Protein AF-A0A6I3UA50-F1 (afdb_monomer_lite)

Secondary structure (DSSP, 8-state):
------EEEEEETTEEEEEEPPPPPBTTBPPPPSS-HHHHHHHGGG--S-----

Radius of gyration: 17.15 Å; chains: 1; bounding box: 38×41×32 Å

Structure (mmCIF, N/CA/C/O backbone):
data_AF-A0A6I3UA50-F1
#
_entry.id   AF-A0A6I3UA50-F1
#
loop_
_atom_site.group_PDB
_atom_site.id
_atom_site.type_symbol
_atom_site.label_atom_id
_atom_site.label_alt_id
_atom_site.label_comp_id
_atom_site.label_asym_id
_atom_site.label_entity_id
_atom_site.label_seq_id
_atom_site.pdbx_PDB_ins_code
_atom_site.Cartn_x
_atom_site.Cartn_y
_atom_site.Cartn_z
_atom_site.occupancy
_atom_site.B_iso_or_equiv
_atom_site.auth_seq_id
_atom_site.auth_comp_id
_atom_site.auth_asym_id
_atom_site.auth_atom_id
_atom_site.pdbx_PDB_model_num
ATOM 1 N N . ILE A 1 1 ? -3.018 -1.817 -4.974 1.00 50.56 1 ILE A N 1
ATOM 2 C CA . ILE A 1 1 ? -2.899 -1.365 -3.567 1.00 50.56 1 ILE A CA 1
ATOM 3 C C . ILE A 1 1 ? -1.438 -1.562 -3.187 1.00 50.56 1 ILE A C 1
ATOM 5 O O . ILE A 1 1 ? -0.948 -2.669 -3.350 1.00 50.56 1 ILE A O 1
ATOM 9 N N . THR A 1 2 ? -0.719 -0.491 -2.856 1.00 50.03 2 THR A N 1
ATOM 10 C CA . THR A 1 2 ? 0.714 -0.493 -2.508 1.00 50.03 2 THR A CA 1
ATOM 11 C C . THR A 1 2 ? 0.939 -1.036 -1.093 1.00 50.03 2 THR A C 1
ATOM 13 O O . THR A 1 2 ? 0.095 -0.847 -0.221 1.00 50.03 2 THR A O 1
ATOM 16 N N . GLU A 1 3 ? 2.056 -1.730 -0.878 1.00 53.81 3 GLU A N 1
ATOM 17 C CA . GLU A 1 3 ? 2.422 -2.377 0.389 1.00 53.81 3 GLU A CA 1
ATOM 18 C C . GLU A 1 3 ? 2.536 -1.369 1.552 1.00 53.81 3 GLU A C 1
ATOM 20 O O . GLU A 1 3 ? 3.111 -0.287 1.398 1.00 53.81 3 GLU A O 1
ATOM 25 N N . VAL A 1 4 ? 1.996 -1.728 2.723 1.00 60.66 4 VAL A N 1
ATOM 26 C CA . VAL A 1 4 ? 2.136 -0.955 3.968 1.00 60.66 4 VAL A CA 1
ATOM 27 C C . VAL A 1 4 ? 3.437 -1.374 4.646 1.00 60.66 4 VAL A C 1
ATOM 29 O O . VAL A 1 4 ? 3.537 -2.485 5.156 1.00 60.66 4 VAL A O 1
ATOM 32 N N . ARG A 1 5 ? 4.440 -0.489 4.659 1.00 55.34 5 ARG A N 1
ATOM 33 C CA . ARG A 1 5 ? 5.783 -0.819 5.174 1.00 55.34 5 ARG A CA 1
ATOM 34 C C . ARG A 1 5 ? 5.951 -0.638 6.677 1.00 55.34 5 ARG A C 1
ATOM 36 O O . ARG A 1 5 ? 6.841 -1.241 7.266 1.00 55.34 5 ARG A O 1
ATOM 43 N N . GLN A 1 6 ? 5.132 0.204 7.299 1.00 52.59 6 GLN A N 1
ATOM 44 C CA . GLN A 1 6 ? 5.229 0.486 8.725 1.00 52.59 6 GLN A CA 1
ATOM 45 C C . GLN A 1 6 ? 3.868 0.922 9.263 1.00 52.59 6 GLN A C 1
ATOM 47 O O . GLN A 1 6 ? 3.230 1.805 8.694 1.00 52.59 6 GLN A O 1
ATOM 52 N N . LEU A 1 7 ? 3.450 0.306 10.367 1.00 56.94 7 LEU A N 1
ATOM 53 C CA . LEU A 1 7 ? 2.311 0.722 11.175 1.00 56.94 7 LEU A CA 1
ATOM 54 C C . LEU A 1 7 ? 2.868 1.420 12.418 1.00 56.94 7 LEU A C 1
ATOM 56 O O . LEU A 1 7 ? 3.221 0.763 13.396 1.00 56.94 7 LEU A O 1
ATOM 60 N N . THR A 1 8 ? 3.016 2.741 12.383 1.00 60.41 8 THR A N 1
ATOM 61 C CA . THR A 1 8 ? 3.370 3.487 13.597 1.00 60.41 8 THR A CA 1
ATOM 62 C C . THR A 1 8 ? 2.112 3.772 14.394 1.00 60.41 8 THR A C 1
ATOM 64 O O . THR A 1 8 ? 1.218 4.471 13.919 1.00 60.41 8 THR A O 1
ATOM 67 N N . GLY A 1 9 ? 2.049 3.234 15.612 1.00 62.88 9 GLY A N 1
ATOM 68 C CA . GLY A 1 9 ? 1.096 3.704 16.608 1.00 62.88 9 GLY A CA 1
ATOM 69 C C . GLY A 1 9 ? 1.497 5.107 17.057 1.00 62.88 9 GLY A C 1
ATOM 70 O O . GLY A 1 9 ? 2.617 5.303 17.527 1.00 62.88 9 GLY A O 1
ATOM 71 N N . ALA A 1 10 ? 0.597 6.074 16.899 1.00 72.88 10 ALA A N 1
ATOM 72 C CA . ALA A 1 10 ? 0.779 7.449 17.352 1.00 72.88 10 ALA A CA 1
ATOM 73 C C . ALA A 1 10 ? -0.443 7.921 18.154 1.00 72.88 10 ALA A C 1
ATOM 75 O O . ALA A 1 10 ? -1.527 7.342 18.060 1.00 72.88 10 ALA A O 1
ATOM 76 N N . LEU A 1 11 ? -0.269 8.980 18.947 1.00 82.25 11 LEU A N 1
ATOM 77 C CA . LEU A 1 11 ? -1.364 9.692 19.603 1.00 82.25 11 LEU A CA 1
ATOM 78 C C . LEU A 1 11 ? -1.432 11.118 19.054 1.00 82.25 11 LEU A C 1
ATOM 80 O O . LEU A 1 11 ? -0.477 11.877 19.198 1.00 82.25 11 LEU A O 1
ATOM 84 N N . GLU A 1 12 ? -2.577 11.499 18.487 1.00 77.19 12 GLU A N 1
ATOM 85 C CA . GLU A 1 12 ? -2.871 12.875 18.066 1.00 77.19 12 GLU A CA 1
ATOM 86 C C . GLU A 1 12 ? -4.119 13.363 18.808 1.00 77.19 12 GLU A C 1
ATOM 88 O O . GLU A 1 12 ? -5.151 12.692 18.816 1.00 77.19 12 GLU A O 1
ATOM 93 N N . ASN A 1 13 ? -4.026 14.507 19.496 1.00 84.56 13 ASN A N 1
ATOM 94 C CA . ASN A 1 13 ? -5.101 15.040 20.349 1.00 84.56 13 ASN A CA 1
ATOM 95 C C . ASN A 1 13 ? -5.681 14.004 21.338 1.00 84.56 13 ASN A C 1
ATOM 97 O O . ASN A 1 13 ? -6.887 13.959 21.584 1.00 84.56 13 ASN A O 1
ATOM 101 N N . GLY A 1 14 ? -4.821 13.136 21.881 1.00 84.50 14 GLY A N 1
ATOM 102 C CA . GLY A 1 14 ? -5.209 12.081 22.823 1.00 84.50 14 GLY A CA 1
ATOM 103 C C . GLY A 1 14 ? -5.941 10.888 22.197 1.00 84.50 14 GLY A C 1
ATOM 104 O O . GLY A 1 14 ? -6.470 10.060 22.934 1.00 84.50 14 GLY A O 1
ATOM 105 N N . ARG A 1 15 ? -5.985 10.772 20.863 1.00 80.19 15 ARG A N 1
ATOM 106 C CA . ARG A 1 15 ? -6.615 9.650 20.152 1.00 80.19 15 ARG A CA 1
ATOM 107 C C . ARG A 1 15 ? -5.563 8.768 19.472 1.00 80.19 15 ARG A C 1
ATOM 109 O O . ARG A 1 15 ? -4.653 9.319 18.852 1.00 80.19 15 ARG A O 1
ATOM 116 N N . PRO A 1 16 ? -5.681 7.428 19.548 1.00 78.75 16 PRO A N 1
ATOM 117 C CA . PRO A 1 16 ? -4.848 6.519 18.768 1.00 78.75 16 PRO A CA 1
ATOM 118 C C . PRO A 1 16 ? -5.035 6.746 17.271 1.00 78.75 16 PRO A C 1
ATOM 120 O O . PRO A 1 16 ? -6.162 6.763 16.776 1.00 78.75 16 PRO A O 1
ATOM 123 N N . VAL A 1 17 ? -3.923 6.897 16.561 1.00 75.69 17 VAL A N 1
ATOM 124 C CA . VAL A 1 17 ? -3.873 7.052 15.109 1.00 75.69 17 VAL A CA 1
ATOM 125 C C . VAL A 1 17 ? -2.872 6.058 14.534 1.00 75.69 17 VAL A C 1
ATOM 127 O O . VAL A 1 17 ? -1.884 5.680 15.166 1.00 75.69 17 VAL A O 1
ATOM 130 N N . THR A 1 18 ? -3.166 5.618 13.318 1.00 74.25 18 THR A N 1
ATOM 131 C CA . THR A 1 18 ? -2.273 4.840 12.472 1.00 74.25 18 THR A CA 1
ATOM 132 C C . THR A 1 18 ? -1.911 5.683 11.260 1.00 74.25 18 THR A C 1
ATOM 134 O O . THR A 1 18 ? -2.792 6.048 10.482 1.00 74.25 18 THR A O 1
ATOM 137 N N . HIS A 1 19 ? -0.622 5.954 11.065 1.00 61.78 19 HIS A N 1
ATOM 138 C CA . HIS A 1 19 ? -0.132 6.528 9.812 1.00 61.78 19 HIS A CA 1
ATOM 139 C C . HIS A 1 19 ? 0.245 5.405 8.844 1.00 61.78 19 HIS A C 1
ATOM 141 O O . HIS A 1 19 ? 0.955 4.472 9.216 1.00 61.78 19 HIS A O 1
ATOM 147 N N . LEU A 1 20 ? -0.231 5.500 7.601 1.00 61.50 20 LEU A N 1
ATOM 148 C CA . LEU A 1 20 ? 0.169 4.614 6.509 1.00 61.50 20 LEU A CA 1
ATOM 149 C C . LEU A 1 20 ? 1.215 5.330 5.655 1.00 61.50 20 LEU A C 1
ATOM 151 O O . LEU A 1 20 ? 0.896 6.294 4.959 1.00 61.50 20 LEU A O 1
ATOM 155 N N . THR A 1 21 ? 2.457 4.855 5.695 1.00 58.97 21 THR A N 1
ATOM 156 C CA . THR A 1 21 ? 3.533 5.395 4.855 1.00 58.97 21 THR A CA 1
ATOM 157 C C . THR A 1 21 ? 3.715 4.520 3.623 1.00 58.97 21 THR A C 1
ATOM 159 O O . THR A 1 21 ? 4.029 3.333 3.734 1.00 58.97 21 THR A O 1
ATOM 162 N N . TYR A 1 22 ? 3.566 5.123 2.444 1.00 62.66 22 TYR A N 1
ATOM 163 C CA . TYR A 1 22 ? 3.895 4.496 1.166 1.00 62.66 22 TYR A CA 1
ATOM 164 C C . TYR A 1 22 ? 5.268 4.978 0.700 1.00 62.66 22 TYR A C 1
ATOM 166 O O . TYR A 1 22 ? 5.517 6.181 0.626 1.00 62.66 22 TYR A O 1
ATOM 174 N N . ALA A 1 23 ? 6.164 4.045 0.382 1.00 67.88 23 ALA A N 1
ATOM 175 C CA . ALA A 1 23 ? 7.442 4.375 -0.236 1.00 67.88 23 A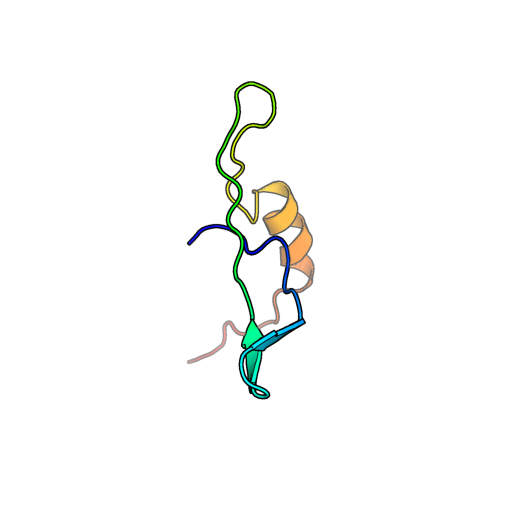LA A CA 1
ATOM 176 C C . ALA A 1 23 ? 7.266 4.471 -1.755 1.00 67.88 23 ALA A C 1
ATOM 178 O O . ALA A 1 23 ? 6.782 3.531 -2.389 1.00 67.88 23 ALA A O 1
ATOM 179 N N . ALA A 1 24 ? 7.663 5.601 -2.336 1.00 75.19 24 ALA A N 1
ATOM 180 C CA . ALA A 1 24 ? 7.754 5.737 -3.782 1.00 75.19 24 ALA A CA 1
ATOM 181 C C . ALA A 1 24 ? 9.051 5.081 -4.302 1.00 75.19 24 ALA A C 1
ATOM 183 O O . ALA A 1 24 ? 10.056 5.072 -3.584 1.00 75.19 24 ALA A O 1
ATOM 184 N N . PRO A 1 25 ? 9.061 4.570 -5.545 1.00 80.00 25 PRO A N 1
ATOM 185 C CA . PRO A 1 25 ? 10.291 4.149 -6.208 1.00 80.00 25 PRO A CA 1
ATOM 186 C C . PRO A 1 25 ? 11.314 5.292 -6.251 1.00 80.00 25 PRO A C 1
ATOM 188 O O . PRO A 1 25 ? 10.951 6.444 -6.492 1.00 80.00 25 PRO A O 1
ATOM 191 N N . THR A 1 26 ? 12.595 4.975 -6.089 1.00 83.62 26 THR A N 1
ATOM 192 C CA . THR A 1 26 ? 13.711 5.908 -6.303 1.00 83.62 26 THR A CA 1
ATOM 193 C C . THR A 1 26 ? 14.679 5.339 -7.348 1.00 83.62 26 THR A C 1
ATOM 195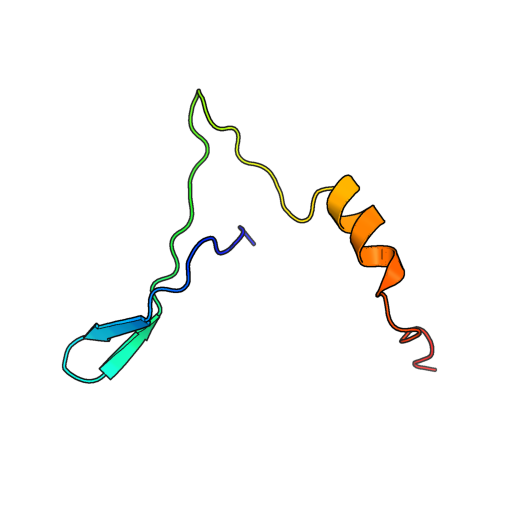 O O . THR A 1 26 ? 14.605 4.148 -7.658 1.00 83.62 26 THR A O 1
ATOM 198 N N . PRO A 1 27 ? 15.627 6.135 -7.883 1.00 86.00 27 PRO A N 1
ATOM 199 C CA . PRO A 1 27 ? 16.613 5.632 -8.847 1.00 86.00 27 PRO A CA 1
ATOM 200 C C . PRO A 1 27 ? 17.463 4.460 -8.335 1.00 86.00 27 PRO A C 1
ATOM 202 O O . PRO A 1 27 ? 17.947 3.662 -9.130 1.00 86.00 27 PRO A O 1
ATOM 205 N N . THR A 1 28 ? 17.650 4.351 -7.017 1.00 87.38 28 THR A N 1
ATOM 206 C CA . THR A 1 28 ? 18.441 3.291 -6.368 1.00 87.38 28 THR A CA 1
ATOM 207 C C . THR A 1 28 ? 17.581 2.244 -5.662 1.00 87.38 28 THR A C 1
ATOM 209 O O . THR A 1 28 ? 18.114 1.253 -5.172 1.00 87.38 28 THR A O 1
ATOM 212 N N . SER A 1 29 ? 16.262 2.445 -5.607 1.00 78.31 29 SER A N 1
ATOM 213 C CA . SER A 1 29 ? 15.308 1.543 -4.965 1.00 78.31 29 SER A CA 1
ATOM 214 C C . SER A 1 29 ? 14.073 1.393 -5.855 1.00 78.31 29 SER A C 1
ATOM 216 O O . SER A 1 29 ? 13.134 2.189 -5.736 1.00 78.31 29 SER A O 1
ATOM 218 N N . PRO A 1 30 ? 14.041 0.392 -6.749 1.00 78.44 30 PRO A N 1
ATOM 219 C CA . PRO A 1 30 ? 12.885 0.167 -7.601 1.00 78.44 30 PRO A CA 1
ATOM 220 C C . PRO A 1 30 ? 11.643 -0.136 -6.755 1.00 78.44 30 PRO A C 1
ATOM 222 O O . PRO A 1 30 ? 11.717 -0.787 -5.713 1.00 78.44 30 PRO A O 1
ATOM 225 N N . GLY A 1 31 ? 10.486 0.341 -7.212 1.00 74.75 31 GLY A N 1
ATOM 226 C CA . GLY A 1 31 ? 9.209 -0.075 -6.645 1.00 74.75 31 GLY A CA 1
ATOM 227 C C . GLY A 1 31 ? 8.959 -1.524 -7.011 1.00 74.75 31 GLY A C 1
ATOM 228 O O . GLY A 1 31 ? 8.873 -1.848 -8.194 1.00 74.75 31 GLY A O 1
ATOM 229 N N . VAL A 1 32 ? 8.844 -2.383 -6.007 1.00 71.69 32 VAL A N 1
ATOM 230 C CA . VAL A 1 32 ? 8.491 -3.788 -6.197 1.00 71.69 32 VAL A CA 1
ATOM 231 C C . VAL A 1 32 ? 7.013 -3.954 -5.866 1.00 71.69 32 VAL A C 1
ATOM 233 O O . VAL A 1 32 ? 6.524 -3.428 -4.864 1.00 71.69 32 VAL A O 1
ATOM 236 N N . PHE A 1 33 ? 6.286 -4.652 -6.734 1.00 66.94 33 PHE A N 1
ATOM 237 C CA . PHE A 1 33 ? 4.917 -5.061 -6.448 1.00 66.94 33 PHE A CA 1
ATOM 238 C C . PHE A 1 33 ? 4.952 -6.329 -5.595 1.00 66.94 33 PHE A C 1
ATOM 240 O O . PHE A 1 33 ? 5.518 -7.334 -6.018 1.00 66.94 33 PHE A O 1
ATOM 247 N N . HIS A 1 34 ? 4.344 -6.264 -4.410 1.00 70.56 34 HIS A N 1
ATOM 248 C CA . HIS A 1 34 ? 4.230 -7.388 -3.485 1.00 70.56 34 HIS A CA 1
ATOM 249 C C . HIS A 1 34 ? 2.792 -7.951 -3.428 1.00 70.56 34 HIS A C 1
ATOM 251 O O . HIS A 1 34 ? 1.838 -7.188 -3.615 1.00 70.56 34 HIS A O 1
ATOM 257 N N . PRO A 1 35 ? 2.631 -9.253 -3.115 1.00 68.38 35 PRO A N 1
ATOM 258 C CA . PRO A 1 35 ? 3.716 -10.232 -3.016 1.00 68.38 35 PRO A CA 1
ATOM 259 C C . PRO A 1 35 ? 4.314 -10.520 -4.403 1.00 68.38 35 PRO A C 1
ATOM 261 O O . PRO A 1 35 ? 3.584 -10.642 -5.385 1.00 68.38 35 PRO A O 1
ATOM 264 N N . ASP A 1 36 ? 5.643 -10.585 -4.496 1.00 78.50 36 ASP A N 1
ATOM 265 C CA . ASP A 1 36 ? 6.308 -10.994 -5.733 1.00 78.50 36 ASP A CA 1
ATOM 266 C C . ASP A 1 36 ? 6.090 -12.496 -5.985 1.00 78.50 36 ASP A C 1
ATOM 268 O O . ASP A 1 36 ? 5.647 -13.234 -5.104 1.00 78.50 36 ASP A O 1
ATOM 272 N N . SER A 1 37 ? 6.398 -12.979 -7.190 1.00 80.12 37 SER A N 1
ATOM 273 C CA . SER A 1 37 ? 6.170 -14.384 -7.552 1.00 80.12 37 SER A CA 1
ATOM 274 C C . SER A 1 37 ? 6.901 -15.383 -6.653 1.00 80.12 37 SER A C 1
ATOM 276 O O . SER A 1 37 ? 6.408 -16.493 -6.462 1.00 80.12 37 SER A O 1
ATOM 278 N N . ALA A 1 38 ? 8.066 -15.018 -6.109 1.00 83.44 38 ALA A N 1
ATOM 279 C CA . ALA A 1 38 ? 8.814 -15.898 -5.222 1.00 83.44 38 ALA A CA 1
ATOM 280 C C . ALA A 1 38 ? 8.131 -15.979 -3.852 1.00 83.44 38 ALA A C 1
ATOM 282 O O . ALA A 1 38 ? 7.947 -17.077 -3.330 1.00 83.44 38 ALA A O 1
ATOM 283 N N . LEU A 1 39 ? 7.663 -14.846 -3.325 1.00 78.94 39 LEU A N 1
ATOM 284 C CA . LEU A 1 39 ? 6.876 -14.797 -2.098 1.00 78.94 39 LEU A CA 1
ATOM 285 C C . LEU A 1 39 ? 5.510 -15.485 -2.262 1.00 78.94 39 LEU A C 1
ATOM 287 O O . LEU A 1 39 ? 5.078 -16.198 -1.365 1.00 78.94 39 LEU A O 1
ATOM 291 N N . VAL A 1 40 ? 4.839 -15.350 -3.410 1.00 83.94 40 VAL A N 1
ATOM 292 C CA . VAL A 1 40 ? 3.605 -16.105 -3.711 1.00 83.94 40 VAL A CA 1
ATOM 293 C C . VAL A 1 40 ? 3.872 -17.611 -3.711 1.00 83.94 40 VAL A C 1
ATOM 295 O O . VAL A 1 40 ? 3.134 -18.365 -3.077 1.00 83.94 40 VAL A O 1
ATOM 298 N N . ALA A 1 41 ? 4.939 -18.056 -4.380 1.00 87.25 41 ALA A N 1
ATOM 299 C CA . ALA A 1 41 ? 5.333 -19.462 -4.380 1.00 87.25 41 ALA A CA 1
ATOM 300 C C . ALA A 1 41 ? 5.655 -19.953 -2.962 1.00 87.25 41 ALA A C 1
ATOM 302 O O . ALA A 1 41 ? 5.259 -21.054 -2.587 1.00 87.25 41 ALA A O 1
ATOM 303 N N . GLU A 1 42 ? 6.307 -19.121 -2.149 1.00 87.81 42 GLU A N 1
ATOM 304 C CA . GLU A 1 42 ? 6.577 -19.420 -0.749 1.00 87.81 42 GLU A CA 1
ATOM 305 C C . GLU A 1 42 ? 5.284 -19.603 0.063 1.00 87.81 42 GLU A C 1
ATOM 307 O O . GLU A 1 42 ? 5.142 -20.585 0.796 1.00 87.81 42 GLU A O 1
ATOM 312 N N . LEU A 1 43 ? 4.347 -18.662 -0.070 1.00 84.69 43 LEU A N 1
ATOM 313 C CA . LEU A 1 43 ? 3.103 -18.626 0.695 1.00 84.69 43 LEU A CA 1
ATOM 314 C C . LEU A 1 43 ? 2.105 -19.706 0.270 1.00 84.69 43 LEU A C 1
ATOM 316 O O . LEU A 1 43 ? 1.250 -20.066 1.076 1.00 84.69 43 LEU A O 1
ATOM 320 N N . SER A 1 44 ? 2.243 -20.272 -0.935 1.00 84.44 44 SER A N 1
ATOM 321 C CA . SER A 1 44 ? 1.385 -21.361 -1.428 1.00 84.44 44 SER A CA 1
ATOM 322 C C . SER A 1 44 ? 1.314 -22.561 -0.472 1.00 84.44 44 SER A C 1
ATOM 324 O O . SER A 1 44 ? 0.275 -23.204 -0.365 1.00 84.44 44 SER A O 1
ATOM 326 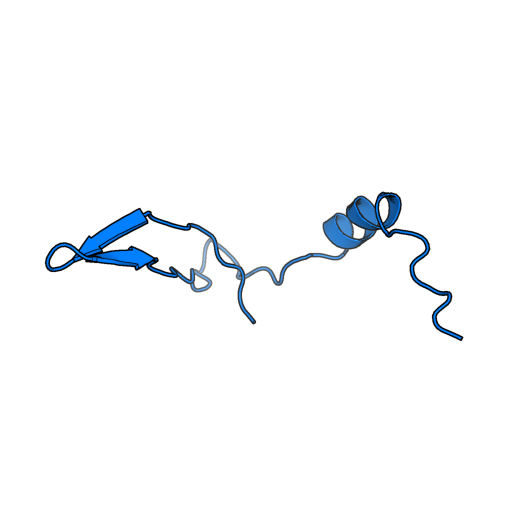N N . ARG A 1 45 ? 2.374 -22.820 0.312 1.00 84.19 45 ARG A N 1
ATOM 327 C CA . ARG A 1 45 ? 2.409 -23.902 1.317 1.00 84.19 45 ARG A CA 1
ATOM 328 C C . ARG A 1 45 ? 1.429 -23.713 2.478 1.00 84.19 45 ARG A C 1
ATOM 330 O O . ARG A 1 45 ? 1.159 -24.662 3.207 1.00 84.19 45 ARG A O 1
ATOM 337 N N . TYR A 1 46 ? 0.981 -22.481 2.695 1.00 83.19 46 TYR A N 1
ATOM 338 C CA . TYR A 1 46 ? 0.048 -22.113 3.754 1.00 83.19 46 TYR A CA 1
ATOM 339 C C . TYR A 1 46 ? -1.337 -21.794 3.217 1.00 83.19 46 TYR A C 1
ATOM 341 O O . TYR A 1 46 ? -2.185 -21.387 4.011 1.00 83.19 46 TYR A O 1
ATOM 349 N N . GLU A 1 47 ? -1.568 -21.927 1.906 1.00 74.94 47 GLU A N 1
ATOM 350 C CA . GLU A 1 47 ? -2.904 -21.748 1.366 1.00 74.94 47 GLU A CA 1
ATOM 351 C C . GLU A 1 47 ? -3.804 -22.806 2.021 1.00 74.94 47 GLU A C 1
ATOM 353 O O . GLU A 1 47 ? -3.565 -24.008 1.866 1.00 74.94 47 GLU A O 1
ATOM 358 N N . PRO A 1 48 ? -4.780 -22.397 2.848 1.00 67.50 48 PRO A N 1
ATOM 359 C CA . PRO A 1 48 ? -5.681 -23.362 3.443 1.00 67.50 48 PRO A CA 1
ATOM 360 C C . PRO A 1 48 ? -6.509 -23.983 2.307 1.00 67.50 48 PRO A C 1
ATOM 362 O O . PRO A 1 48 ? -6.780 -23.309 1.314 1.00 67.50 48 PRO A O 1
ATOM 365 N N . GLU A 1 49 ? -6.957 -25.236 2.445 1.00 63.41 49 GLU A N 1
ATOM 366 C CA . GLU A 1 4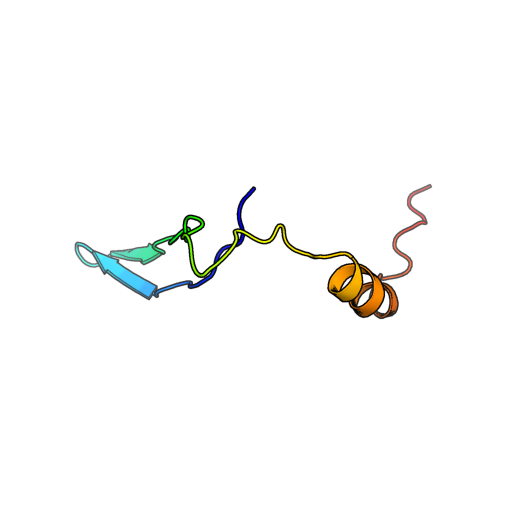9 ? -7.879 -25.908 1.503 1.00 63.41 49 GLU A CA 1
ATOM 367 C C . GLU A 1 49 ? -9.275 -25.233 1.441 1.00 63.41 49 GLU A C 1
ATOM 369 O O . GLU A 1 49 ? -10.316 -25.881 1.350 1.00 63.41 49 GLU A O 1
ATOM 374 N N . VAL A 1 50 ? -9.363 -23.904 1.484 1.00 59.19 50 VAL A N 1
ATOM 375 C CA . VAL A 1 50 ? -10.593 -23.127 1.319 1.00 59.19 50 VAL A CA 1
ATOM 376 C C . VAL A 1 50 ? -10.891 -22.975 -0.178 1.00 59.19 50 VAL A C 1
ATOM 378 O O . VAL A 1 50 ? -11.234 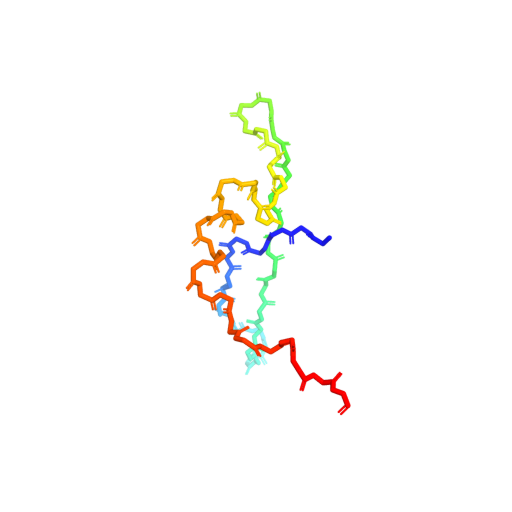-21.910 -0.671 1.00 59.19 50 VAL A O 1
ATOM 381 N N . THR A 1 51 ? -10.801 -24.084 -0.913 1.00 56.16 51 THR A N 1
ATOM 382 C CA . THR A 1 51 ? -11.480 -24.267 -2.201 1.00 56.16 51 THR A CA 1
ATOM 383 C C . THR A 1 51 ? -12.450 -25.439 -2.078 1.00 56.16 51 THR A C 1
ATOM 385 O O . THR A 1 51 ? -12.406 -26.416 -2.819 1.00 56.16 51 THR A O 1
ATOM 388 N N . ARG A 1 52 ? -13.362 -25.347 -1.108 1.00 54.75 52 ARG A N 1
ATOM 389 C CA . ARG A 1 52 ? -14.661 -26.019 -1.201 1.00 54.75 52 ARG A CA 1
ATOM 390 C C . ARG A 1 52 ? -15.745 -25.155 -0.576 1.00 54.75 52 ARG A C 1
ATOM 392 O O . ARG A 1 52 ? -16.366 -25.529 0.412 1.00 54.75 52 ARG A O 1
ATOM 399 N N . TRP A 1 53 ? -15.963 -23.991 -1.173 1.00 54.19 53 TRP A N 1
ATOM 400 C CA . TRP A 1 53 ? -17.284 -23.378 -1.149 1.00 54.19 53 TRP A CA 1
ATOM 401 C C . TRP A 1 53 ? -18.019 -23.880 -2.395 1.00 54.19 53 TRP A C 1
ATOM 403 O O . TRP A 1 53 ? -17.865 -23.322 -3.479 1.00 54.19 53 TRP A O 1
ATOM 413 N N . VAL A 1 54 ? -18.709 -25.013 -2.231 1.00 47.12 54 VAL A N 1
ATOM 414 C CA . VAL A 1 54 ? -19.838 -25.435 -3.076 1.00 47.12 54 VAL A CA 1
ATOM 415 C C . VAL A 1 54 ? -21.102 -25.036 -2.336 1.00 47.12 54 VAL A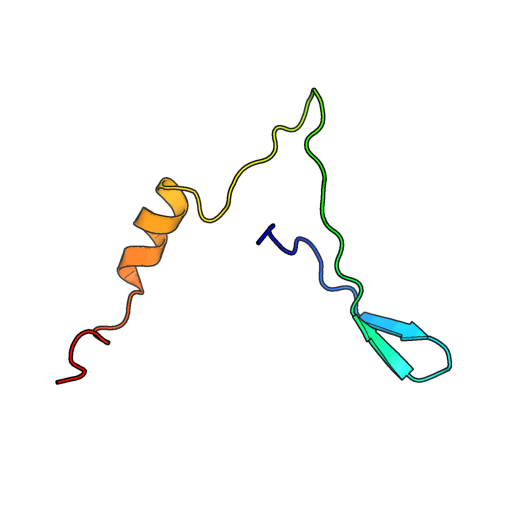 C 1
ATOM 417 O O . VAL A 1 54 ? -21.120 -25.261 -1.103 1.00 47.12 54 VAL A O 1
#

Foldseek 3Di:
DADQPDFDFDADPNDTDTDGDGDDADPVRGRDDPPDPVVVVVCVVVPPPPPPPD

Organism: Streptococcus pneumoniae (NCBI:txid1313)

Sequence (54 aa):
ITEVRQLTGALENGRPVTHLTYAAPTPTSPGVFHPDSALVAELSRYEPEVTRWV

pLDDT: mean 71.14, std 11.83, range [47.12, 87.81]